Protein AF-A0A517LUS7-F1 (afdb_monomer)

Foldseek 3Di:
DADPQWDKDDQDCPPQWTKIKIAHPQGKIKIKIKGAQADCQVVVQVVVVVVVVVVAVDKDKDWDDDDPDDPQKTKMWIWGDDPNFIKIKIWMWGDQPSMIMIMITMDGPVVCVVCVVSVVVVVVVVVVVRD

Organism: NCBI:txid1930277

Structure (mmCIF, N/CA/C/O backbone):
data_AF-A0A517LUS7-F1
#
_entry.id   AF-A0A517LUS7-F1
#
loop_
_atom_site.group_PDB
_atom_site.id
_atom_site.type_symbol
_atom_site.label_atom_id
_atom_site.label_alt_id
_atom_site.label_comp_id
_atom_site.label_asym_id
_atom_site.label_entity_id
_atom_site.label_seq_id
_atom_site.pdbx_PDB_ins_code
_atom_site.Cartn_x
_atom_site.Cartn_y
_atom_site.Cartn_z
_atom_site.occupancy
_atom_site.B_iso_or_equiv
_atom_site.auth_seq_id
_atom_site.auth_comp_id
_atom_site.auth_asym_id
_atom_site.auth_atom_id
_atom_site.pdbx_PDB_model_num
ATOM 1 N N . MET A 1 1 ? -8.234 -11.925 -6.651 1.00 82.06 1 MET A N 1
ATOM 2 C CA . MET A 1 1 ? -7.624 -12.548 -7.841 1.00 82.06 1 MET A CA 1
ATOM 3 C C . MET A 1 1 ? -6.481 -11.659 -8.272 1.00 82.06 1 MET A C 1
ATOM 5 O O . MET A 1 1 ? -6.619 -10.450 -8.152 1.00 82.06 1 MET A O 1
ATOM 9 N N . TYR A 1 2 ? -5.384 -12.251 -8.725 1.00 91.25 2 TYR A N 1
ATOM 10 C CA . TYR A 1 2 ? -4.204 -11.569 -9.256 1.00 91.25 2 TYR A CA 1
ATOM 11 C C . TYR A 1 2 ? -3.803 -12.241 -10.583 1.00 91.25 2 TYR A C 1
ATOM 13 O O . TYR A 1 2 ? -4.316 -13.328 -10.862 1.00 91.25 2 TYR A O 1
ATOM 21 N N . PRO A 1 3 ? -2.966 -11.616 -11.431 1.00 93.06 3 PRO A N 1
ATOM 22 C CA . PRO A 1 3 ? -2.584 -12.207 -12.714 1.00 93.06 3 PRO A CA 1
ATOM 23 C C . PRO A 1 3 ? -1.818 -13.530 -12.559 1.00 93.06 3 PRO A C 1
ATOM 25 O O . PRO A 1 3 ? -0.953 -13.646 -11.699 1.00 93.06 3 PRO A O 1
ATOM 28 N N . ASP A 1 4 ? -2.080 -14.506 -13.434 1.00 90.69 4 ASP A N 1
ATOM 29 C CA . ASP A 1 4 ? -1.520 -15.869 -13.334 1.00 90.69 4 ASP A CA 1
ATOM 30 C C . ASP A 1 4 ? 0.015 -15.932 -13.375 1.00 90.69 4 ASP A C 1
ATOM 32 O O . ASP A 1 4 ? 0.618 -16.908 -12.935 1.00 90.69 4 ASP A O 1
ATOM 36 N N . ASN A 1 5 ? 0.659 -14.917 -13.953 1.00 92.06 5 ASN A N 1
ATOM 37 C CA . ASN A 1 5 ? 2.112 -14.827 -14.053 1.00 92.06 5 ASN A CA 1
ATOM 38 C C . ASN A 1 5 ? 2.762 -14.090 -12.871 1.00 92.06 5 ASN A C 1
ATOM 40 O O . ASN A 1 5 ? 3.959 -13.819 -12.945 1.00 92.06 5 ASN A O 1
ATOM 44 N N . TRP A 1 6 ? 1.993 -13.715 -11.845 1.00 95.38 6 TRP A N 1
ATOM 45 C CA . TRP A 1 6 ? 2.502 -13.092 -10.624 1.00 95.38 6 TRP A CA 1
ATOM 46 C C . TRP A 1 6 ? 2.706 -14.143 -9.532 1.00 95.38 6 TRP A C 1
ATOM 48 O O . TRP A 1 6 ? 1.997 -15.149 -9.469 1.00 95.38 6 TRP A 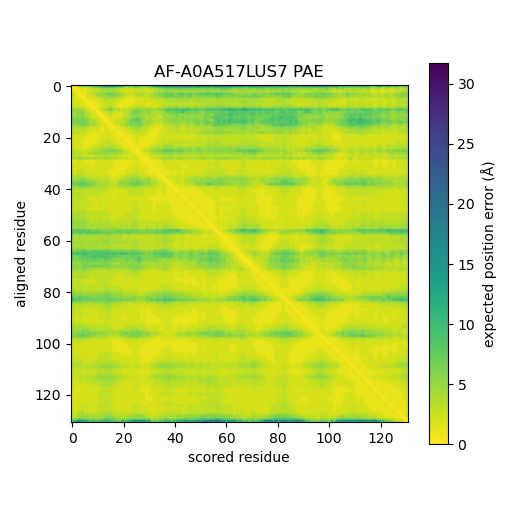O 1
ATOM 58 N N . GLU A 1 7 ? 3.682 -13.903 -8.665 1.00 96.62 7 GLU A N 1
ATOM 59 C CA . GLU A 1 7 ? 4.029 -14.794 -7.564 1.00 96.62 7 GLU A CA 1
ATOM 60 C C . GLU A 1 7 ? 3.377 -14.313 -6.266 1.00 96.62 7 GLU A C 1
ATOM 62 O O . GLU A 1 7 ? 3.460 -13.136 -5.927 1.00 96.62 7 GLU A O 1
ATOM 67 N N . LEU A 1 8 ? 2.714 -15.221 -5.545 1.00 95.88 8 LEU A N 1
ATOM 68 C CA . LEU A 1 8 ? 2.131 -14.960 -4.229 1.00 95.88 8 LEU A CA 1
ATOM 69 C C . LEU A 1 8 ? 3.060 -15.507 -3.144 1.00 95.88 8 LEU A C 1
ATOM 71 O O . LEU A 1 8 ? 3.301 -16.713 -3.081 1.00 95.88 8 LEU A O 1
ATOM 75 N N . THR A 1 9 ? 3.485 -14.632 -2.242 1.00 96.31 9 THR A N 1
ATOM 76 C CA . THR A 1 9 ? 4.263 -14.965 -1.048 1.00 96.31 9 THR A CA 1
ATOM 77 C C . THR A 1 9 ? 3.442 -14.681 0.207 1.00 96.31 9 THR A C 1
ATOM 79 O O . THR A 1 9 ? 2.784 -13.647 0.307 1.00 96.31 9 THR A O 1
ATOM 82 N N . GLY A 1 10 ? 3.480 -15.596 1.178 1.00 92.50 10 GLY A N 1
ATOM 83 C CA . GLY A 1 10 ? 2.854 -15.430 2.489 1.00 92.50 10 GLY A CA 1
ATOM 84 C C . GLY A 1 10 ? 2.112 -16.679 2.993 1.00 92.50 10 GLY A C 1
ATOM 85 O O . GLY A 1 10 ? 2.070 -17.696 2.293 1.00 92.50 10 GLY A O 1
ATOM 86 N N . PRO A 1 11 ? 1.523 -16.615 4.199 1.00 91.25 11 PRO A N 1
ATOM 87 C CA . PRO A 1 11 ? 1.527 -15.450 5.082 1.00 91.25 11 PRO A CA 1
ATOM 88 C C . PRO A 1 11 ? 2.926 -15.145 5.640 1.00 91.25 11 PRO A C 1
ATOM 90 O O . PRO A 1 11 ? 3.700 -16.057 5.935 1.00 91.25 11 PRO A O 1
ATOM 93 N N . VAL A 1 12 ? 3.250 -13.859 5.749 1.00 90.81 12 VAL A N 1
ATOM 94 C CA . VAL A 1 12 ? 4.423 -13.344 6.462 1.00 90.81 12 VAL A CA 1
ATOM 95 C C . VAL A 1 12 ? 3.919 -12.687 7.739 1.00 90.81 12 VAL A C 1
ATOM 97 O O . VAL A 1 12 ? 3.056 -11.819 7.669 1.00 90.81 12 VAL A O 1
ATOM 100 N N . ASP A 1 13 ? 4.440 -13.130 8.879 1.00 91.75 13 ASP A N 1
ATOM 101 C CA . ASP A 1 13 ? 4.174 -12.566 10.205 1.00 91.75 13 ASP A CA 1
ATOM 102 C C . ASP A 1 13 ? 5.394 -11.737 10.623 1.00 91.75 13 ASP A C 1
ATOM 104 O O . ASP A 1 13 ? 6.511 -12.265 10.700 1.00 91.75 13 ASP A O 1
ATOM 108 N N . ASP A 1 14 ? 5.192 -10.437 10.835 1.00 87.38 14 ASP A N 1
ATOM 109 C CA . ASP A 1 14 ? 6.231 -9.504 11.287 1.00 87.38 14 ASP A CA 1
ATOM 110 C C . ASP A 1 14 ? 6.169 -9.213 12.801 1.00 87.38 14 ASP A C 1
ATOM 112 O O . ASP A 1 14 ? 6.988 -8.455 13.325 1.00 87.38 14 ASP A O 1
ATOM 116 N N . GLY A 1 15 ? 5.244 -9.864 13.515 1.00 88.88 15 GLY A N 1
ATOM 117 C CA . GLY A 1 15 ? 4.967 -9.703 14.939 1.00 88.88 15 GLY A CA 1
ATOM 118 C C . GLY A 1 15 ? 3.805 -8.755 15.249 1.00 88.88 15 GLY A C 1
ATOM 119 O O . GLY A 1 15 ? 3.133 -8.955 16.263 1.00 88.88 15 GLY A O 1
ATOM 120 N N . ASP A 1 16 ? 3.542 -7.769 14.388 1.00 90.00 16 ASP A N 1
ATOM 121 C CA . ASP A 1 16 ? 2.459 -6.788 14.544 1.00 90.00 16 ASP A CA 1
ATOM 122 C C . ASP A 1 16 ? 1.324 -7.002 13.525 1.00 90.00 16 ASP A C 1
ATOM 124 O O . ASP A 1 16 ? 0.174 -6.614 13.769 1.00 90.00 16 ASP A O 1
ATOM 128 N N . SER A 1 17 ? 1.634 -7.626 12.389 1.00 94.81 17 SER A N 1
ATOM 129 C CA . SER A 1 17 ? 0.718 -7.918 11.297 1.00 94.81 17 SER A CA 1
ATOM 130 C C . SER A 1 17 ? 1.027 -9.251 10.615 1.00 94.81 17 SER A C 1
ATOM 132 O O . SER A 1 17 ? 2.151 -9.750 10.635 1.00 94.81 17 SER A O 1
ATOM 134 N N . GLU A 1 18 ? 0.001 -9.825 9.986 1.00 96.81 18 GLU A N 1
ATOM 135 C CA . GLU A 1 18 ? 0.142 -10.971 9.088 1.00 96.81 18 GLU A CA 1
ATOM 136 C C . GLU A 1 18 ? -0.328 -10.565 7.691 1.00 96.81 18 GLU A C 1
ATOM 138 O O . GLU A 1 18 ? -1.420 -10.004 7.537 1.00 96.81 18 GLU A O 1
ATOM 143 N N . GLY A 1 19 ? 0.465 -10.854 6.661 1.00 96.06 19 GLY A N 1
ATOM 144 C CA . GLY A 1 19 ? 0.138 -10.406 5.315 1.00 96.06 19 GLY A CA 1
ATOM 145 C C . GLY A 1 19 ? 0.636 -11.276 4.179 1.00 96.06 19 GLY A C 1
ATOM 146 O O . GLY A 1 19 ? 1.408 -12.219 4.344 1.00 96.06 19 GLY A O 1
ATOM 147 N N . TYR A 1 20 ? 0.154 -10.930 2.991 1.00 96.75 20 TYR A N 1
ATOM 148 C CA . TYR A 1 20 ? 0.521 -11.553 1.729 1.00 96.75 20 TYR A CA 1
ATOM 149 C C . TYR A 1 20 ? 1.068 -10.496 0.779 1.00 96.75 20 TYR A C 1
ATOM 151 O O . TYR A 1 20 ? 0.590 -9.361 0.757 1.00 96.75 20 TYR A O 1
ATOM 159 N N . VAL A 1 21 ? 2.025 -10.897 -0.050 1.00 96.88 21 VAL A N 1
ATOM 160 C CA . VAL A 1 21 ? 2.598 -10.072 -1.112 1.00 96.88 21 VAL A CA 1
ATOM 161 C C . VAL A 1 21 ? 2.393 -10.782 -2.441 1.00 96.88 21 VAL A C 1
ATOM 163 O O . VAL A 1 21 ? 2.630 -11.983 -2.550 1.00 96.88 21 VAL A O 1
ATOM 166 N N . VAL A 1 22 ? 1.941 -10.046 -3.448 1.00 96.62 22 VAL A N 1
ATOM 167 C CA . VAL A 1 22 ? 1.844 -10.502 -4.831 1.00 96.62 22 VAL A CA 1
ATOM 168 C C . VAL A 1 22 ? 2.795 -9.671 -5.680 1.00 96.62 22 VAL A C 1
ATOM 170 O O . VAL A 1 22 ? 2.676 -8.447 -5.699 1.00 96.62 22 VAL A O 1
ATOM 173 N N . GLU A 1 23 ? 3.702 -10.318 -6.403 1.00 97.12 23 GLU A N 1
ATOM 174 C CA . GLU A 1 23 ? 4.748 -9.650 -7.182 1.00 97.12 23 GLU A CA 1
ATOM 175 C C . GLU A 1 23 ? 4.680 -10.010 -8.666 1.00 97.12 23 GLU A C 1
ATOM 177 O O . GLU A 1 23 ? 4.508 -11.170 -9.047 1.00 97.12 23 GLU A O 1
ATOM 182 N N . SER A 1 24 ? 4.836 -9.005 -9.525 1.00 95.81 24 SER A N 1
ATOM 183 C CA . SER A 1 24 ? 4.948 -9.196 -10.965 1.00 95.81 24 SER A CA 1
ATOM 184 C C . SER A 1 24 ? 6.380 -9.586 -11.362 1.00 95.81 24 SER A C 1
ATOM 186 O O . SER A 1 24 ? 7.345 -9.187 -10.706 1.00 95.81 24 SER A O 1
ATOM 188 N N . PRO A 1 25 ? 6.572 -10.232 -12.527 1.00 92.25 25 PRO A N 1
ATOM 189 C CA . PRO A 1 25 ? 7.908 -10.477 -13.080 1.00 92.25 25 PRO A CA 1
ATOM 190 C C . PRO A 1 25 ? 8.717 -9.204 -13.386 1.00 92.25 25 PRO A C 1
ATOM 192 O O . PRO A 1 25 ? 9.917 -9.286 -13.637 1.00 92.25 25 PRO A O 1
ATOM 195 N N . THR A 1 26 ? 8.060 -8.041 -13.431 1.00 88.00 26 THR A N 1
ATOM 196 C CA . THR A 1 26 ? 8.683 -6.735 -13.693 1.00 88.00 26 THR A CA 1
ATOM 197 C C . THR A 1 26 ? 8.988 -5.955 -12.413 1.00 88.00 26 THR A C 1
ATOM 199 O O . THR A 1 26 ? 9.545 -4.867 -12.497 1.00 88.00 26 THR A O 1
ATOM 202 N N . GLY A 1 27 ? 8.676 -6.508 -11.233 1.00 87.75 27 GLY A N 1
ATOM 203 C CA . GLY A 1 27 ? 8.961 -5.884 -9.939 1.00 87.75 27 GLY A CA 1
ATOM 204 C C . GLY A 1 27 ? 7.873 -4.936 -9.427 1.00 87.75 27 GLY A C 1
ATOM 205 O O . GLY A 1 27 ? 8.130 -4.171 -8.501 1.00 87.75 27 GLY A O 1
ATOM 206 N N . MET A 1 28 ? 6.668 -4.975 -10.005 1.00 94.94 28 MET A N 1
ATOM 207 C CA . MET A 1 28 ? 5.490 -4.368 -9.377 1.00 94.94 28 MET A CA 1
ATOM 208 C C . MET A 1 28 ? 5.048 -5.250 -8.216 1.00 94.94 28 MET A C 1
ATOM 210 O O . MET A 1 28 ? 5.082 -6.473 -8.350 1.00 94.94 28 MET A O 1
ATOM 214 N N . PHE A 1 29 ? 4.564 -4.667 -7.125 1.00 94.94 29 PHE A N 1
ATOM 215 C CA . PHE A 1 29 ? 4.002 -5.462 -6.039 1.00 94.94 29 PHE A CA 1
ATOM 216 C C . PHE A 1 29 ? 2.696 -4.899 -5.486 1.00 94.94 29 PHE A C 1
ATOM 218 O O . PHE A 1 29 ? 2.428 -3.697 -5.531 1.00 94.94 29 PHE A O 1
ATOM 225 N N . PHE A 1 30 ? 1.887 -5.813 -4.957 1.00 97.75 30 PHE A N 1
ATOM 226 C CA . PHE A 1 30 ? 0.675 -5.566 -4.189 1.00 97.75 30 PHE A CA 1
ATOM 227 C C . PHE A 1 30 ? 0.801 -6.314 -2.862 1.00 97.75 30 PHE A C 1
ATOM 229 O O . PHE A 1 30 ? 0.930 -7.536 -2.875 1.00 97.75 30 PHE A O 1
ATOM 236 N N . SER A 1 31 ? 0.741 -5.630 -1.726 1.00 97.38 31 SER A N 1
ATOM 237 C CA . SER A 1 31 ? 0.692 -6.280 -0.414 1.00 97.38 31 SER A CA 1
ATOM 238 C C . SER A 1 31 ? -0.640 -6.027 0.282 1.00 97.38 31 SER A C 1
ATOM 240 O O . SER A 1 31 ? -1.279 -4.992 0.087 1.00 97.38 31 SER A O 1
ATOM 242 N N . LEU A 1 32 ? -1.066 -7.003 1.080 1.00 97.31 32 LEU A N 1
ATOM 243 C CA . LEU A 1 32 ? -2.215 -6.917 1.971 1.00 97.31 32 LEU A CA 1
ATOM 244 C C . LEU A 1 32 ? -1.786 -7.432 3.340 1.00 97.31 32 LEU A C 1
ATOM 246 O O . LEU A 1 32 ? -1.558 -8.631 3.496 1.00 97.31 32 LEU A O 1
ATOM 250 N N . ASN A 1 33 ? -1.714 -6.533 4.315 1.00 97.44 33 ASN A N 1
ATOM 251 C CA . ASN A 1 33 ? -1.374 -6.844 5.700 1.00 97.44 33 ASN A CA 1
ATOM 252 C C . ASN A 1 33 ? -2.592 -6.643 6.599 1.00 97.44 33 ASN A C 1
ATOM 254 O O . ASN A 1 33 ? -3.350 -5.687 6.425 1.00 97.44 33 ASN A O 1
ATOM 258 N N . ARG A 1 34 ? -2.773 -7.538 7.569 1.00 96.94 34 ARG A N 1
ATOM 259 C CA . ARG A 1 34 ? -3.833 -7.483 8.574 1.00 96.94 34 ARG A CA 1
ATOM 260 C C . ARG A 1 34 ? -3.225 -7.257 9.949 1.00 96.94 34 ARG A C 1
ATOM 262 O O . ARG A 1 34 ? -2.450 -8.076 10.432 1.00 96.94 34 ARG A O 1
ATOM 269 N N . PHE A 1 35 ? -3.649 -6.181 10.596 1.00 97.25 35 PHE A N 1
ATOM 270 C CA . PHE A 1 35 ? -3.300 -5.846 11.970 1.00 97.25 35 PHE A CA 1
ATOM 271 C C . PHE A 1 35 ? -4.445 -6.275 12.885 1.00 97.25 35 PHE A C 1
ATOM 273 O O . PHE A 1 35 ? -5.496 -5.630 12.923 1.00 97.25 35 PHE A O 1
ATOM 280 N N . GLY A 1 36 ? -4.245 -7.393 13.584 1.00 95.44 36 GLY A N 1
ATOM 281 C CA . GLY A 1 36 ? -5.270 -8.015 14.418 1.00 95.44 36 GLY A CA 1
ATOM 282 C C . GLY A 1 36 ? -5.598 -7.211 15.680 1.00 95.44 36 GLY A C 1
ATOM 283 O O . GLY A 1 36 ? -4.690 -6.779 16.389 1.00 95.44 36 GLY A O 1
ATOM 284 N N . GLY A 1 37 ? -6.882 -7.050 16.008 1.00 94.56 37 GLY A N 1
ATOM 285 C CA . GLY A 1 37 ? -7.325 -6.390 17.244 1.00 94.56 37 GLY A CA 1
ATOM 286 C C . GLY A 1 37 ? -7.046 -4.883 17.280 1.00 94.56 37 GLY A C 1
ATOM 287 O O . GLY A 1 37 ? -6.847 -4.310 18.356 1.00 94.56 37 GLY A O 1
ATOM 288 N N . ARG A 1 38 ? -6.979 -4.249 16.108 1.00 93.19 38 ARG A N 1
ATOM 289 C CA . ARG A 1 38 ? -6.689 -2.826 15.919 1.00 93.19 38 ARG A CA 1
ATOM 290 C C . ARG A 1 38 ? -7.882 -2.124 15.282 1.00 93.19 38 ARG A C 1
ATOM 292 O O . ARG A 1 38 ? -8.540 -2.656 14.395 1.00 93.19 38 ARG A O 1
ATOM 299 N N . ASN A 1 39 ? -8.134 -0.894 15.720 1.00 93.19 39 ASN A N 1
ATOM 300 C CA . ASN A 1 39 ? -9.222 -0.053 15.214 1.00 93.19 39 ASN A CA 1
ATOM 301 C C . ASN A 1 39 ? -8.774 1.375 14.861 1.00 93.19 39 ASN A C 1
ATOM 303 O O . ASN A 1 39 ? -9.583 2.295 14.771 1.00 93.19 39 ASN A O 1
ATOM 307 N N . ASP A 1 40 ? -7.466 1.570 14.700 1.00 94.94 40 ASP A N 1
ATOM 308 C CA . ASP A 1 40 ? -6.814 2.854 14.471 1.00 94.94 40 ASP A CA 1
ATOM 309 C C . ASP A 1 40 ? -6.205 2.926 13.062 1.00 94.94 40 ASP A C 1
ATOM 311 O O . ASP A 1 40 ? -5.021 3.215 12.897 1.00 94.94 40 ASP A O 1
ATOM 315 N N . TYR A 1 41 ? -7.018 2.657 12.033 1.00 96.19 41 TYR A N 1
ATOM 316 C CA . TYR A 1 41 ? -6.578 2.568 10.633 1.00 96.19 41 TYR A CA 1
ATOM 317 C C . TYR A 1 41 ? -5.836 3.821 10.131 1.00 96.19 41 TYR A C 1
ATOM 319 O O . TYR A 1 41 ? -4.823 3.697 9.445 1.00 96.19 41 TYR A O 1
ATOM 327 N N . GLU A 1 42 ? -6.245 5.024 10.547 1.00 96.88 42 GLU A N 1
ATOM 328 C CA . GLU A 1 42 ? -5.515 6.267 10.247 1.00 96.88 42 GLU A CA 1
ATOM 329 C C . GLU A 1 42 ? -4.106 6.284 10.861 1.00 96.88 42 GLU A C 1
ATOM 331 O O . GLU A 1 42 ? -3.152 6.762 10.245 1.00 96.88 42 GLU A O 1
ATOM 336 N N . ASN A 1 43 ? -3.953 5.754 12.078 1.00 96.81 43 ASN A N 1
ATOM 337 C CA . ASN A 1 43 ? -2.654 5.672 12.735 1.00 96.81 43 ASN A CA 1
ATOM 338 C C . ASN A 1 43 ? -1.777 4.594 12.089 1.00 96.81 43 ASN A C 1
ATOM 340 O O . ASN A 1 43 ? -0.591 4.843 11.902 1.00 96.81 43 ASN A O 1
ATOM 344 N N . ILE A 1 44 ? -2.343 3.450 11.689 1.00 97.31 44 ILE A N 1
ATOM 345 C CA . ILE A 1 44 ? -1.622 2.430 10.910 1.00 97.31 44 ILE A CA 1
ATOM 346 C C . ILE A 1 44 ? -1.098 3.023 9.598 1.00 97.31 44 ILE A C 1
ATOM 348 O O . ILE A 1 44 ? 0.094 2.902 9.319 1.00 97.31 44 ILE A O 1
ATOM 352 N N . LEU A 1 45 ? -1.942 3.738 8.841 1.00 97.94 45 LEU A N 1
ATOM 353 C CA . LEU A 1 45 ? -1.507 4.427 7.622 1.00 97.94 45 LEU A CA 1
ATOM 354 C C . LEU A 1 45 ? -0.381 5.420 7.918 1.00 97.94 45 LEU A C 1
ATOM 356 O O . LEU A 1 45 ? 0.641 5.428 7.239 1.00 97.94 45 LEU A O 1
ATOM 360 N N . LYS A 1 46 ? -0.538 6.227 8.972 1.00 97.56 46 LYS A N 1
ATOM 361 C CA . LYS A 1 46 ? 0.476 7.198 9.383 1.00 97.56 46 LYS A CA 1
ATOM 362 C C . LYS A 1 46 ? 1.809 6.536 9.735 1.00 97.56 46 LYS A C 1
ATOM 364 O O . LYS A 1 46 ? 2.845 7.070 9.354 1.00 97.56 46 LYS A O 1
ATOM 369 N N . GLN A 1 47 ? 1.809 5.414 10.457 1.00 96.94 47 GLN A N 1
ATOM 370 C CA . GLN A 1 47 ? 3.046 4.690 10.768 1.00 96.94 47 GLN A CA 1
ATOM 371 C C . GLN A 1 47 ? 3.709 4.145 9.500 1.00 96.94 47 GLN A C 1
ATOM 373 O O . GLN A 1 47 ? 4.926 4.245 9.377 1.00 96.94 47 GLN A O 1
ATOM 378 N N . ALA A 1 48 ? 2.926 3.640 8.542 1.00 96.75 48 ALA A N 1
ATOM 379 C CA . ALA A 1 48 ? 3.455 3.191 7.257 1.00 96.75 48 ALA A CA 1
ATOM 380 C C . ALA A 1 48 ? 4.102 4.346 6.469 1.00 96.75 48 ALA A C 1
ATOM 382 O O . ALA A 1 48 ? 5.220 4.194 5.985 1.00 96.75 48 ALA A O 1
ATOM 383 N N . CYS A 1 49 ? 3.473 5.526 6.417 1.00 97.38 49 CYS A N 1
ATOM 384 C CA . CYS A 1 49 ? 4.088 6.708 5.801 1.00 97.38 49 CYS A CA 1
ATOM 385 C C . CYS A 1 49 ? 5.379 7.131 6.524 1.00 97.38 49 CYS A C 1
ATOM 387 O O . CYS A 1 49 ? 6.388 7.382 5.877 1.00 97.38 49 CYS A O 1
ATOM 389 N N . LEU A 1 50 ? 5.382 7.142 7.863 1.00 96.62 50 LEU A N 1
ATOM 390 C CA . LEU A 1 50 ? 6.577 7.477 8.647 1.00 96.62 50 LEU A CA 1
ATOM 39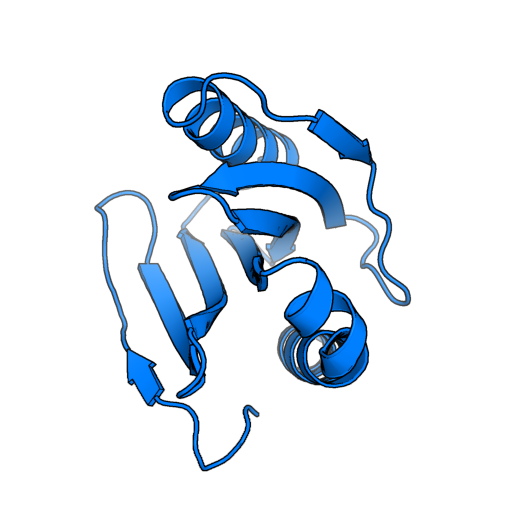1 C C . LEU A 1 50 ? 7.724 6.481 8.433 1.00 96.62 50 LEU A C 1
ATOM 393 O O . LEU A 1 50 ? 8.886 6.875 8.487 1.00 96.62 50 LEU A O 1
ATOM 397 N N . ALA A 1 51 ? 7.416 5.202 8.207 1.00 95.69 51 ALA A N 1
ATOM 398 C CA . ALA A 1 51 ? 8.421 4.203 7.863 1.00 95.69 51 ALA A CA 1
ATOM 399 C C . ALA A 1 51 ? 9.063 4.510 6.500 1.00 95.69 51 ALA A C 1
ATOM 401 O O . ALA A 1 51 ? 10.284 4.447 6.382 1.00 95.69 51 ALA A O 1
ATOM 402 N N . MET A 1 52 ? 8.263 4.926 5.513 1.00 96.00 52 MET A N 1
ATOM 403 C CA . MET A 1 52 ? 8.760 5.347 4.199 1.00 96.00 52 MET A CA 1
ATOM 404 C C . MET A 1 52 ? 9.621 6.612 4.291 1.00 96.00 52 MET A C 1
ATOM 406 O O . MET A 1 52 ? 10.715 6.634 3.735 1.00 96.00 52 MET A O 1
ATOM 410 N N . ASP A 1 53 ? 9.186 7.622 5.052 1.00 95.50 53 ASP A N 1
ATOM 411 C CA . ASP A 1 53 ? 9.960 8.851 5.301 1.00 95.50 53 ASP A CA 1
ATOM 412 C C . ASP A 1 53 ? 11.289 8.582 6.031 1.00 95.50 53 ASP A C 1
ATOM 414 O O . ASP A 1 53 ? 12.248 9.341 5.904 1.00 95.50 53 ASP A O 1
ATOM 418 N N . ALA A 1 54 ? 11.357 7.524 6.844 1.00 96.31 54 ALA A N 1
ATOM 419 C CA . ALA A 1 54 ? 12.582 7.132 7.536 1.00 96.31 54 ALA A CA 1
ATOM 420 C C . ALA A 1 54 ? 13.549 6.344 6.637 1.00 96.31 54 ALA A C 1
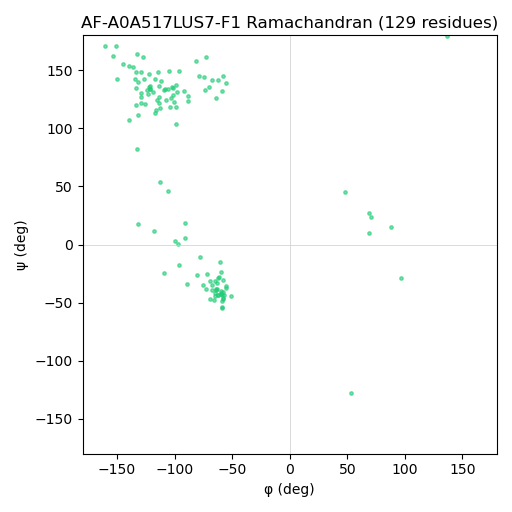ATOM 422 O O . ALA A 1 54 ? 14.753 6.328 6.903 1.00 96.31 54 ALA A O 1
ATOM 423 N N . GLU A 1 55 ? 13.029 5.664 5.613 1.00 95.44 55 GLU A N 1
ATOM 424 C CA . GLU A 1 55 ? 13.810 4.841 4.687 1.00 95.44 55 GLU A CA 1
ATOM 425 C C . GLU A 1 55 ? 14.334 5.642 3.485 1.00 95.44 55 GLU A C 1
ATOM 427 O O . GLU A 1 55 ? 15.440 5.372 3.008 1.00 95.44 55 GLU A O 1
ATOM 432 N N . TYR A 1 56 ? 13.577 6.636 3.014 1.00 95.12 56 TYR A N 1
ATOM 433 C CA . TYR A 1 56 ? 13.879 7.412 1.811 1.00 95.12 56 TYR A CA 1
ATOM 434 C C . TYR A 1 56 ? 13.997 8.912 2.123 1.00 95.12 56 TYR A C 1
ATOM 436 O O . TYR A 1 56 ? 13.141 9.486 2.783 1.00 95.12 56 TYR A O 1
ATOM 444 N N . ASP A 1 57 ? 15.045 9.563 1.603 1.00 87.25 57 ASP A N 1
ATOM 445 C CA . ASP A 1 57 ? 15.369 10.964 1.936 1.00 87.25 57 ASP A CA 1
ATOM 446 C C . ASP A 1 57 ? 14.361 11.998 1.385 1.00 87.25 57 ASP A C 1
ATOM 448 O O . ASP A 1 57 ? 14.166 13.057 1.982 1.00 87.25 57 ASP A O 1
ATOM 452 N N . GLU A 1 58 ? 13.742 11.725 0.232 1.00 92.12 58 GLU A N 1
ATOM 453 C CA . GLU A 1 58 ? 12.845 12.649 -0.479 1.00 92.12 58 GLU A CA 1
ATOM 454 C C . GLU A 1 58 ? 11.560 11.917 -0.893 1.00 92.12 58 GLU A C 1
ATOM 456 O O . GLU A 1 58 ? 11.440 11.435 -2.023 1.00 92.12 58 GLU A O 1
ATOM 461 N N . VAL A 1 59 ? 10.615 11.803 0.045 1.00 97.12 59 VAL A N 1
ATOM 462 C CA . VAL A 1 59 ? 9.263 11.280 -0.201 1.00 97.12 59 VAL A CA 1
ATOM 463 C C . VAL A 1 59 ? 8.296 12.450 -0.381 1.00 97.12 59 VAL A C 1
ATOM 465 O O . VAL A 1 59 ? 8.085 13.256 0.525 1.00 97.12 59 VAL A O 1
ATOM 468 N N . GLU A 1 60 ? 7.680 12.539 -1.554 1.00 97.06 60 GLU A N 1
ATOM 469 C CA . GLU A 1 60 ? 6.536 13.417 -1.796 1.00 97.06 60 GLU A CA 1
ATOM 470 C C . GLU A 1 60 ? 5.256 12.628 -1.531 1.00 97.06 60 GLU A C 1
ATOM 472 O O . GLU A 1 60 ? 5.138 11.496 -1.994 1.00 97.06 60 GLU A O 1
ATOM 477 N N . SER A 1 61 ? 4.309 13.188 -0.774 1.00 96.88 61 SER A N 1
ATOM 478 C CA . SER A 1 61 ? 3.061 12.503 -0.428 1.00 96.88 61 SER A CA 1
ATOM 479 C C . SER A 1 61 ? 1.830 13.370 -0.666 1.00 96.88 61 SER A C 1
ATOM 481 O O . SER A 1 61 ? 1.811 14.564 -0.360 1.00 96.88 61 SER A O 1
ATOM 483 N N . GLU A 1 62 ? 0.776 12.743 -1.180 1.00 97.44 62 GLU A N 1
ATOM 484 C CA . GLU A 1 62 ? -0.517 13.369 -1.434 1.00 97.44 62 GLU A CA 1
ATOM 485 C C . GLU A 1 62 ? -1.660 12.490 -0.918 1.00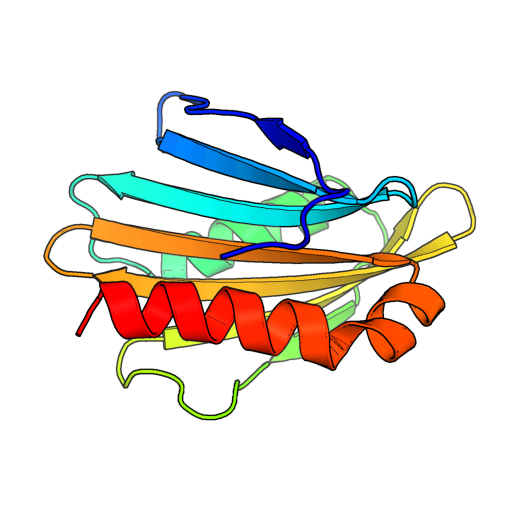 97.44 62 GLU A C 1
ATOM 487 O O . GLU A 1 62 ? -1.581 11.259 -0.898 1.00 97.44 62 GLU A O 1
ATOM 492 N N . VAL A 1 63 ? -2.752 13.128 -0.485 1.00 96.56 63 VAL A N 1
ATOM 493 C CA . VAL A 1 63 ? -3.964 12.401 -0.089 1.00 96.56 63 VAL A CA 1
ATOM 494 C C . VAL A 1 63 ? -4.526 11.691 -1.312 1.00 96.56 63 VAL A C 1
ATOM 496 O O . VAL A 1 63 ? -4.822 12.326 -2.322 1.00 96.56 63 VAL A O 1
ATOM 499 N N . TYR A 1 64 ? -4.741 10.387 -1.182 1.00 95.31 64 TYR A N 1
ATOM 500 C CA . TYR A 1 64 ? -5.308 9.564 -2.235 1.00 95.31 64 TYR A CA 1
ATOM 501 C C . TYR A 1 64 ? -6.684 9.039 -1.823 1.00 95.31 64 TYR A C 1
ATOM 503 O O . TYR A 1 64 ? -6.851 8.416 -0.774 1.00 95.31 64 TYR A O 1
ATOM 511 N N . ALA A 1 65 ? -7.673 9.271 -2.682 1.00 89.12 65 ALA A N 1
ATOM 512 C CA . ALA A 1 65 ? -9.023 8.752 -2.528 1.00 89.12 65 ALA A CA 1
ATOM 513 C C . ALA A 1 65 ? -9.329 7.811 -3.694 1.00 89.12 65 ALA A C 1
ATOM 515 O O . ALA A 1 65 ? -9.412 8.240 -4.843 1.00 89.12 65 ALA A O 1
ATOM 516 N N . ALA A 1 66 ? -9.492 6.524 -3.398 1.00 84.31 66 ALA A N 1
ATOM 517 C CA . ALA A 1 66 ? -9.849 5.539 -4.406 1.00 84.31 66 ALA A CA 1
ATOM 518 C C . ALA A 1 66 ? -11.345 5.573 -4.736 1.00 84.31 66 ALA A C 1
ATOM 520 O O . ALA A 1 66 ? -12.198 5.680 -3.851 1.00 84.31 66 ALA A O 1
ATOM 521 N N . ASP A 1 67 ? -11.669 5.327 -6.003 1.00 85.56 67 ASP A N 1
ATOM 522 C CA . ASP A 1 67 ? -13.041 5.041 -6.404 1.00 85.56 67 ASP A CA 1
ATOM 523 C C . ASP A 1 67 ? -13.572 3.807 -5.661 1.00 85.56 67 ASP A C 1
ATOM 525 O O . ASP A 1 67 ? -12.916 2.762 -5.587 1.00 85.56 67 ASP A O 1
ATOM 529 N N . GLY A 1 68 ? -14.775 3.929 -5.095 1.00 85.38 68 GLY A N 1
ATOM 530 C CA . GLY A 1 68 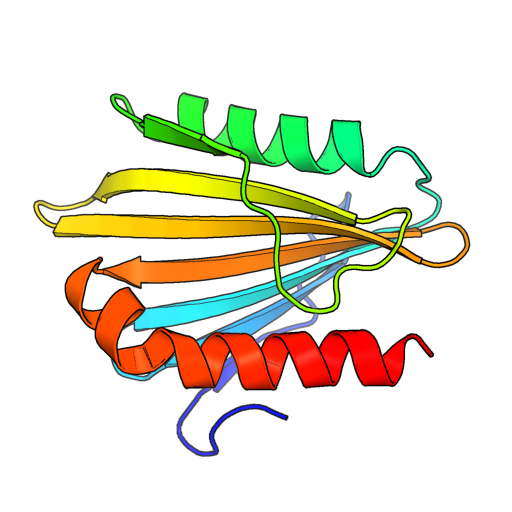? -15.411 2.861 -4.321 1.00 85.38 68 GLY A CA 1
ATOM 531 C C . GLY A 1 68 ? -14.767 2.587 -2.958 1.00 85.38 68 GLY A C 1
ATOM 532 O O . GLY A 1 68 ? -14.896 1.467 -2.466 1.00 85.38 68 GLY A O 1
ATOM 533 N N . ALA A 1 69 ? -14.058 3.562 -2.380 1.00 88.50 69 ALA A N 1
ATOM 534 C CA . ALA A 1 69 ? -13.566 3.496 -1.006 1.00 88.50 69 ALA A CA 1
ATOM 535 C C . ALA A 1 69 ? -14.708 3.305 0.009 1.00 88.50 69 ALA A C 1
ATOM 537 O O . ALA A 1 69 ? -15.812 3.839 -0.161 1.00 88.50 69 ALA A O 1
ATOM 538 N N . PHE A 1 70 ? -14.436 2.552 1.076 1.00 89.69 70 PHE A N 1
ATOM 539 C CA . PHE A 1 70 ? -15.351 2.459 2.214 1.00 89.69 70 PHE A CA 1
ATOM 540 C C . PHE A 1 70 ? -15.356 3.756 3.047 1.00 89.69 70 PHE A C 1
ATOM 542 O O . PHE A 1 70 ? -14.415 4.541 2.964 1.00 89.69 70 PHE A O 1
ATOM 549 N N . PRO A 1 71 ? -16.390 4.001 3.880 1.00 89.56 71 PRO A N 1
ATOM 550 C CA . PRO A 1 71 ? -16.406 5.163 4.773 1.00 89.56 71 PRO A CA 1
ATOM 551 C C . PRO A 1 71 ? -15.218 5.225 5.745 1.00 89.56 71 PRO A C 1
ATOM 553 O O . PRO A 1 71 ? -14.796 6.315 6.113 1.00 89.56 71 PRO A O 1
ATOM 556 N N . GLU A 1 72 ? -14.695 4.067 6.153 1.00 92.56 72 GLU A N 1
ATOM 557 C CA . GLU A 1 72 ? -13.559 3.920 7.073 1.00 92.56 72 GLU A CA 1
ATOM 558 C C . GLU A 1 72 ? -12.300 3.486 6.312 1.00 92.56 72 GLU A C 1
ATOM 560 O O . GLU A 1 72 ? -11.617 2.538 6.692 1.00 92.56 72 GLU A O 1
ATOM 565 N N . GLU A 1 73 ? -12.036 4.146 5.185 1.00 94.94 73 GLU A N 1
ATOM 566 C CA . GLU A 1 73 ? -10.865 3.924 4.343 1.00 94.94 73 GLU A CA 1
ATOM 567 C C . GLU A 1 73 ? -10.170 5.259 4.054 1.00 94.94 73 GLU A C 1
ATOM 569 O O . GLU A 1 73 ? -10.801 6.230 3.634 1.00 94.94 73 GLU A O 1
ATOM 574 N N . VAL A 1 74 ? -8.854 5.298 4.258 1.00 97.00 74 VAL A N 1
ATOM 575 C CA . VAL A 1 74 ? -7.994 6.443 3.929 1.00 97.00 74 VAL A CA 1
ATOM 576 C C . VAL A 1 74 ? -6.800 5.982 3.110 1.00 97.00 74 VAL A C 1
ATOM 578 O O . VAL A 1 74 ? -6.318 4.861 3.279 1.00 97.00 74 VAL A O 1
ATOM 581 N N . GLY A 1 75 ? -6.309 6.851 2.228 1.00 97.81 75 GLY A N 1
ATOM 582 C CA . GLY A 1 75 ? -5.176 6.541 1.373 1.00 97.81 75 GLY A CA 1
ATOM 583 C C . GLY A 1 75 ? -4.203 7.698 1.209 1.00 97.81 75 GLY A C 1
ATOM 584 O O . GLY A 1 75 ? -4.560 8.874 1.322 1.00 97.81 75 GLY A O 1
ATOM 585 N N . VAL A 1 76 ? -2.956 7.337 0.929 1.00 98.38 76 VAL A N 1
ATOM 586 C CA . VAL A 1 76 ? -1.875 8.254 0.568 1.00 98.38 76 VAL A CA 1
ATOM 587 C C . VAL A 1 76 ? -1.154 7.677 -0.641 1.00 98.38 76 VAL A C 1
ATOM 589 O O . VAL A 1 76 ? -0.849 6.484 -0.685 1.00 98.38 76 VAL A O 1
ATOM 592 N N . GLU A 1 77 ? -0.887 8.525 -1.623 1.00 98.12 77 GLU A N 1
ATOM 593 C CA . GLU A 1 77 ? 0.063 8.234 -2.688 1.00 98.12 77 GLU A CA 1
ATOM 594 C C . GLU A 1 77 ? 1.391 8.904 -2.360 1.00 98.12 77 GLU A C 1
ATOM 596 O O . GLU A 1 77 ? 1.423 10.038 -1.888 1.00 98.12 77 GLU A O 1
ATOM 601 N N . MET A 1 78 ? 2.479 8.176 -2.576 1.00 98.00 78 MET A N 1
ATOM 602 C CA . MET A 1 78 ? 3.838 8.623 -2.332 1.00 98.00 78 MET A CA 1
ATOM 603 C C . MET A 1 78 ? 4.681 8.435 -3.584 1.00 98.00 78 MET A C 1
ATOM 605 O O . MET A 1 78 ? 4.569 7.414 -4.270 1.00 98.00 78 MET A O 1
ATOM 609 N N . GLN A 1 79 ? 5.575 9.383 -3.832 1.00 97.62 79 GLN A N 1
ATOM 610 C CA . GLN A 1 79 ? 6.601 9.301 -4.860 1.00 97.62 79 GLN A CA 1
ATOM 611 C C . GLN A 1 79 ? 7.978 9.508 -4.237 1.00 97.62 79 GLN A C 1
ATOM 613 O O . GLN A 1 79 ? 8.174 10.419 -3.438 1.00 97.62 79 GLN A O 1
ATOM 618 N N . PHE A 1 80 ? 8.935 8.649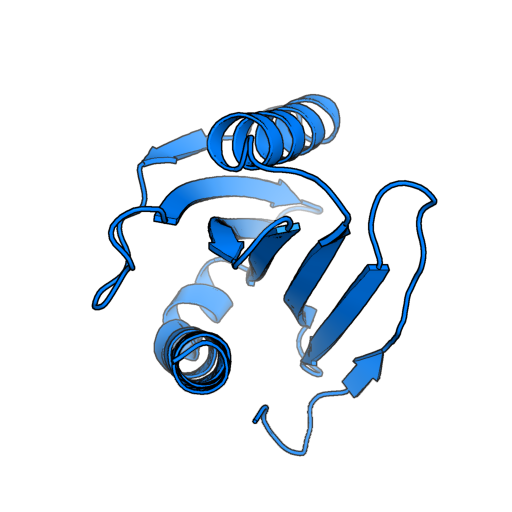 -4.586 1.00 96.69 80 PHE A N 1
ATOM 619 C CA . PHE A 1 80 ? 10.299 8.723 -4.057 1.00 96.69 80 PHE A CA 1
ATOM 620 C C . PHE A 1 80 ? 11.316 8.106 -5.018 1.00 96.69 80 PHE A C 1
ATOM 622 O O . PHE A 1 80 ? 10.977 7.325 -5.913 1.00 96.69 80 PHE A O 1
ATOM 629 N N . TYR A 1 81 ? 12.593 8.436 -4.825 1.00 95.31 81 TYR A N 1
ATOM 630 C CA . TYR A 1 81 ? 13.685 7.871 -5.614 1.00 95.31 81 TYR A CA 1
ATOM 631 C C . TYR A 1 81 ? 14.220 6.570 -5.008 1.00 95.31 81 TYR A C 1
ATOM 633 O O . TYR A 1 81 ? 14.665 6.534 -3.864 1.00 95.31 81 TYR A O 1
ATOM 641 N N . CYS A 1 82 ? 14.291 5.511 -5.817 1.00 92.56 82 CYS A N 1
ATOM 642 C CA . CYS A 1 82 ? 14.951 4.256 -5.461 1.00 92.56 82 CYS A CA 1
ATOM 643 C C . CYS A 1 82 ? 15.841 3.778 -6.612 1.00 92.56 82 CYS A C 1
ATOM 645 O O . CYS A 1 82 ? 15.371 3.549 -7.723 1.00 92.56 82 CYS A O 1
ATOM 647 N N . LYS A 1 83 ? 17.152 3.628 -6.365 1.00 89.06 83 LYS A N 1
ATOM 648 C CA . LYS A 1 83 ? 18.138 3.128 -7.353 1.00 89.06 83 LYS A CA 1
ATOM 649 C C . LYS A 1 83 ? 18.042 3.814 -8.733 1.00 89.06 83 LYS A C 1
ATOM 651 O O . LYS A 1 83 ? 18.087 3.149 -9.763 1.00 89.06 83 LYS A O 1
ATOM 656 N N . SER A 1 84 ? 17.927 5.145 -8.740 1.00 92.00 84 SER A N 1
ATOM 657 C CA . SER A 1 84 ? 17.764 5.984 -9.947 1.00 92.00 84 SER A CA 1
ATOM 658 C C . SER A 1 84 ? 16.421 5.855 -10.680 1.00 92.00 84 SER A C 1
ATOM 660 O O . SER A 1 84 ? 16.276 6.412 -11.767 1.00 92.00 84 SER A O 1
ATOM 662 N N . LEU A 1 85 ? 15.443 5.169 -10.094 1.00 93.25 85 LEU A N 1
ATOM 663 C CA . LEU A 1 85 ? 14.063 5.113 -10.566 1.00 93.25 85 LEU A CA 1
ATOM 664 C C . LEU A 1 85 ? 13.178 5.986 -9.677 1.00 93.25 85 LEU A C 1
ATOM 666 O O . LEU A 1 85 ? 13.443 6.118 -8.482 1.00 93.25 85 LEU A O 1
ATOM 670 N N . VAL A 1 86 ? 12.127 6.557 -10.262 1.00 95.56 86 VAL A N 1
ATOM 671 C CA . VAL A 1 86 ? 11.027 7.161 -9.502 1.00 95.56 86 VAL A CA 1
ATOM 672 C C . VAL A 1 86 ? 10.015 6.060 -9.238 1.00 95.56 86 VAL A C 1
ATOM 674 O O . VAL A 1 86 ? 9.560 5.406 -10.176 1.00 95.56 86 VAL A O 1
ATOM 677 N N . ILE A 1 87 ? 9.702 5.835 -7.971 1.00 96.75 87 ILE A N 1
ATOM 678 C CA . ILE A 1 87 ? 8.758 4.822 -7.520 1.00 96.75 87 ILE A CA 1
ATOM 679 C C . ILE A 1 87 ? 7.475 5.515 -7.091 1.00 96.75 87 ILE A C 1
ATOM 681 O O . ILE A 1 87 ? 7.531 6.491 -6.348 1.00 96.75 87 ILE A O 1
ATOM 685 N N . THR A 1 88 ? 6.345 4.974 -7.531 1.00 97.69 88 THR A N 1
ATOM 686 C CA . THR A 1 88 ? 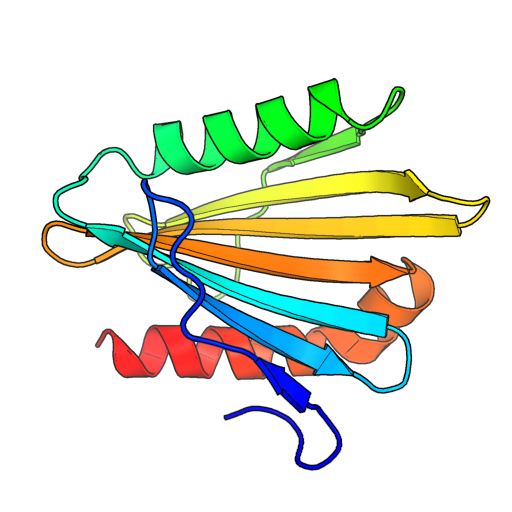5.017 5.351 -7.042 1.00 97.69 88 THR A CA 1
ATOM 687 C C . THR A 1 88 ? 4.551 4.265 -6.087 1.00 97.69 88 THR A C 1
ATOM 689 O O . THR A 1 88 ? 4.555 3.084 -6.442 1.00 97.69 88 THR A O 1
ATOM 692 N N . SER A 1 89 ? 4.178 4.655 -4.869 1.00 97.81 89 SER A N 1
ATOM 693 C CA . SER A 1 89 ? 3.676 3.763 -3.826 1.00 97.81 89 SER A CA 1
ATOM 694 C C . SER A 1 89 ? 2.378 4.314 -3.263 1.00 97.81 89 SER A C 1
ATOM 696 O O . SER A 1 89 ? 2.324 5.438 -2.777 1.00 97.81 89 SER A O 1
ATOM 698 N N . ARG A 1 90 ? 1.314 3.526 -3.338 1.00 97.94 90 ARG A N 1
ATOM 699 C CA . ARG A 1 90 ? -0.025 3.915 -2.914 1.00 97.94 90 ARG A CA 1
ATOM 700 C C . ARG A 1 90 ? -0.448 3.023 -1.759 1.00 97.94 90 ARG A C 1
ATOM 702 O O . ARG A 1 90 ? -0.583 1.810 -1.925 1.00 97.94 90 ARG A O 1
ATOM 709 N N . LEU A 1 91 ? -0.638 3.638 -0.599 1.00 98.06 91 LEU A N 1
ATOM 710 C CA . LEU A 1 91 ? -1.071 2.990 0.630 1.00 98.06 91 LEU A CA 1
ATOM 711 C C . LEU A 1 91 ? -2.551 3.265 0.868 1.00 98.06 91 LEU A C 1
ATOM 713 O O . LEU A 1 91 ? -2.991 4.408 0.753 1.00 98.06 91 LEU A O 1
ATOM 717 N N . LEU A 1 92 ? -3.305 2.235 1.245 1.00 98.00 92 LEU A N 1
ATOM 718 C CA . LEU A 1 92 ? -4.673 2.365 1.741 1.00 98.00 92 LEU A CA 1
ATOM 719 C C . LEU A 1 92 ? -4.820 1.605 3.051 1.00 98.00 92 LEU A C 1
ATOM 721 O O . LEU A 1 92 ? -4.527 0.412 3.101 1.00 98.00 92 LEU A O 1
ATOM 725 N N . ALA A 1 93 ? -5.318 2.273 4.085 1.00 97.50 93 ALA A N 1
ATOM 726 C CA . ALA A 1 93 ? -5.731 1.622 5.319 1.00 97.50 93 ALA A CA 1
ATOM 727 C C . ALA A 1 93 ? -7.251 1.657 5.432 1.00 97.50 93 ALA A C 1
ATOM 729 O O . ALA A 1 93 ? -7.867 2.705 5.235 1.00 97.50 93 ALA A O 1
ATOM 730 N N . MET A 1 94 ? -7.842 0.516 5.768 1.00 95.75 94 MET A N 1
ATOM 731 C CA . MET A 1 94 ? -9.282 0.378 5.951 1.00 95.75 94 MET A CA 1
ATOM 732 C C . MET A 1 94 ? -9.614 -0.407 7.211 1.00 95.75 94 MET A C 1
ATOM 734 O O . MET A 1 94 ? -8.939 -1.385 7.544 1.00 95.75 94 MET A O 1
ATOM 738 N N . GLN A 1 95 ? -10.673 0.018 7.895 1.00 95.25 95 GLN A N 1
ATOM 739 C CA . GLN A 1 95 ? -11.228 -0.730 9.014 1.00 95.25 95 GLN A CA 1
ATOM 740 C C . GLN A 1 95 ? -11.979 -1.963 8.503 1.00 95.25 95 GLN A C 1
ATOM 742 O O . GLN A 1 95 ? -12.804 -1.876 7.590 1.00 95.25 95 GLN A O 1
ATOM 747 N N . TYR A 1 96 ? -11.722 -3.117 9.118 1.00 92.31 96 TYR A N 1
ATOM 748 C CA . TYR A 1 96 ? -12.468 -4.344 8.871 1.00 92.31 96 TYR A CA 1
ATOM 749 C C . TYR A 1 96 ? -12.718 -5.089 10.181 1.00 92.31 96 TYR A C 1
ATOM 751 O O . TYR A 1 96 ? -11.817 -5.707 10.742 1.00 92.31 96 TYR A O 1
ATOM 759 N N . GLN A 1 97 ? -13.966 -5.062 10.658 1.00 90.69 97 GLN A N 1
ATOM 760 C CA . GLN A 1 97 ? -14.332 -5.612 11.971 1.00 90.69 97 GLN A CA 1
ATOM 761 C C . GLN A 1 97 ? -13.441 -5.013 13.078 1.00 90.69 97 GLN A C 1
ATOM 763 O O . GLN A 1 97 ? -13.324 -3.791 13.154 1.00 90.69 97 GLN A O 1
ATOM 768 N N . ASP A 1 98 ? -12.810 -5.851 13.902 1.00 92.81 98 ASP A N 1
ATOM 769 C CA . ASP A 1 98 ? -11.877 -5.448 14.961 1.00 92.81 98 ASP A CA 1
ATOM 770 C C . ASP A 1 98 ? -10.413 -5.398 14.479 1.00 92.81 98 ASP A C 1
ATOM 772 O O . ASP A 1 98 ? -9.497 -5.417 15.299 1.00 92.81 98 ASP A O 1
ATOM 776 N N . ASP A 1 99 ? -10.185 -5.342 13.164 1.00 95.75 99 ASP A N 1
ATOM 777 C CA . ASP A 1 99 ? -8.856 -5.323 12.556 1.00 95.75 99 ASP A CA 1
ATOM 778 C C . ASP A 1 99 ? -8.681 -4.154 11.584 1.00 95.75 99 ASP A C 1
ATOM 780 O O . ASP A 1 99 ? -9.640 -3.595 11.045 1.00 95.75 99 ASP A O 1
ATOM 784 N N . VAL A 1 100 ? -7.423 -3.836 11.291 1.00 97.44 100 VAL A N 1
ATOM 785 C CA . VAL A 1 100 ? -7.061 -2.917 10.208 1.00 97.44 100 VAL A CA 1
ATOM 786 C C . VAL A 1 100 ? -6.432 -3.706 9.071 1.00 97.44 100 VAL A C 1
ATOM 788 O O . VAL A 1 100 ? -5.533 -4.519 9.292 1.00 97.44 100 VAL A O 1
ATOM 791 N N . LEU A 1 101 ? -6.867 -3.431 7.845 1.00 97.38 101 LEU A N 1
ATOM 792 C CA . LEU A 1 101 ? -6.202 -3.901 6.637 1.00 97.38 101 LEU A CA 1
ATOM 793 C C . LEU A 1 101 ? -5.385 -2.763 6.034 1.00 97.38 101 LEU A C 1
ATOM 795 O O . LEU A 1 101 ? -5.914 -1.675 5.813 1.00 97.38 101 LEU A O 1
ATOM 799 N N . LEU A 1 102 ? -4.113 -3.028 5.752 1.00 97.69 102 LEU A N 1
ATOM 800 C CA . LEU A 1 102 ? -3.220 -2.126 5.034 1.00 97.69 102 LEU A CA 1
ATOM 801 C C . LEU A 1 102 ? -2.885 -2.742 3.678 1.00 97.69 102 LEU A C 1
ATOM 803 O O . LEU A 1 102 ? -2.273 -3.808 3.602 1.00 97.69 102 LEU A O 1
ATOM 807 N N . VAL A 1 103 ? -3.283 -2.056 2.614 1.00 97.69 103 VAL A N 1
ATOM 808 C CA . VAL A 1 103 ? -2.924 -2.389 1.238 1.00 97.69 103 VAL A CA 1
ATOM 809 C C . VAL A 1 103 ? -1.809 -1.466 0.778 1.00 97.69 103 VAL A C 1
ATOM 811 O O . VAL A 1 103 ? -1.910 -0.251 0.944 1.00 97.69 103 VAL A O 1
ATOM 814 N N . GLN A 1 104 ? -0.789 -2.029 0.140 1.00 97.94 104 GLN A N 1
ATOM 815 C CA . GLN A 1 104 ? 0.221 -1.266 -0.585 1.00 97.94 104 GLN A CA 1
ATOM 816 C C . GLN A 1 104 ? 0.270 -1.718 -2.037 1.00 97.94 104 GLN A C 1
ATOM 818 O O . GLN A 1 104 ? 0.287 -2.910 -2.327 1.00 97.94 104 GLN A O 1
ATOM 823 N N . MET A 1 105 ? 0.325 -0.760 -2.950 1.00 97.81 105 MET A N 1
ATOM 824 C CA . MET A 1 105 ? 0.564 -0.981 -4.373 1.00 97.81 105 MET A CA 1
ATOM 825 C C . MET A 1 105 ? 1.785 -0.175 -4.760 1.00 97.81 105 MET A C 1
ATOM 827 O O . MET A 1 105 ? 1.841 1.011 -4.445 1.00 97.81 105 MET A O 1
ATOM 831 N N . GLN A 1 106 ? 2.755 -0.786 -5.429 1.00 97.50 106 GLN A N 1
ATOM 832 C CA . GLN A 1 106 ? 3.993 -0.092 -5.749 1.00 97.50 106 GLN A CA 1
ATOM 833 C C . GLN A 1 106 ? 4.621 -0.596 -7.043 1.00 97.50 106 GLN A C 1
ATOM 835 O O . GLN A 1 106 ? 4.612 -1.791 -7.340 1.00 97.50 106 GLN A O 1
ATOM 840 N N . ALA A 1 107 ? 5.191 0.335 -7.802 1.00 97.75 107 ALA A N 1
ATOM 841 C CA . ALA A 1 107 ? 5.945 0.062 -9.017 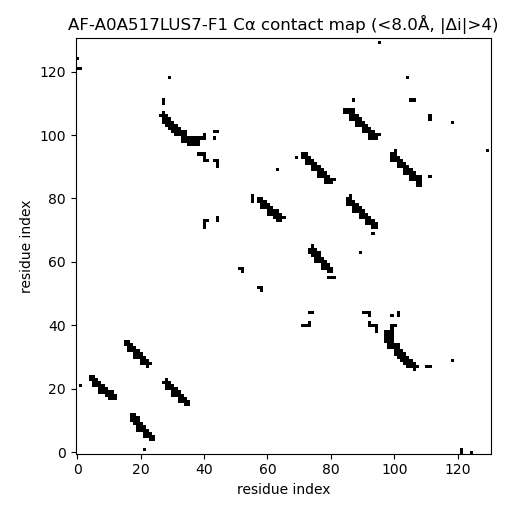1.00 97.75 107 ALA A CA 1
ATOM 842 C C . ALA A 1 107 ? 6.854 1.248 -9.373 1.00 97.75 107 ALA A C 1
ATOM 844 O O . ALA A 1 107 ? 6.731 2.337 -8.807 1.00 97.75 107 ALA A O 1
ATOM 845 N N . GLU A 1 108 ? 7.740 1.059 -10.354 1.00 96.62 108 GLU A N 1
ATOM 846 C CA . GLU A 1 108 ? 8.318 2.196 -11.077 1.00 96.62 108 GLU A CA 1
ATOM 847 C C . GLU A 1 108 ? 7.185 3.056 -11.648 1.00 96.62 108 GLU A C 1
ATOM 849 O O . GLU A 1 108 ? 6.210 2.515 -12.164 1.00 96.62 108 GLU A O 1
ATOM 854 N N . ASN A 1 109 ? 7.306 4.381 -11.577 1.00 95.12 109 ASN A N 1
ATOM 855 C CA . ASN A 1 109 ? 6.229 5.313 -11.909 1.00 95.12 109 ASN A CA 1
ATOM 856 C C . ASN A 1 109 ? 5.591 5.028 -13.284 1.00 95.12 109 ASN A C 1
ATOM 858 O O . ASN A 1 109 ? 4.373 4.944 -13.413 1.00 95.12 109 ASN A O 1
ATOM 862 N N . ARG A 1 110 ? 6.409 4.756 -14.311 1.00 92.94 110 ARG A N 1
ATOM 863 C CA . ARG A 1 110 ? 5.895 4.454 -15.657 1.00 92.94 110 ARG A CA 1
ATOM 864 C C . ARG A 1 110 ? 5.137 3.134 -15.726 1.00 92.94 110 ARG A C 1
ATOM 866 O O . ARG A 1 110 ? 4.209 3.018 -16.527 1.00 92.94 110 ARG A O 1
ATOM 873 N N . ASP A 1 111 ? 5.564 2.138 -14.959 1.00 95.50 111 ASP A N 1
ATOM 874 C CA . ASP A 1 111 ? 4.901 0.837 -14.890 1.00 95.50 111 ASP A CA 1
ATOM 875 C C . ASP A 1 111 ? 3.621 0.926 -14.061 1.00 95.50 111 ASP A C 1
ATOM 877 O O . ASP A 1 111 ? 2.632 0.280 -14.413 1.00 95.50 111 ASP A O 1
ATOM 881 N N . PHE A 1 112 ? 3.613 1.765 -13.020 1.00 96.19 112 PHE A N 1
ATOM 882 C CA . PHE A 1 112 ? 2.434 2.049 -12.212 1.00 96.19 112 PHE A CA 1
ATOM 883 C C . PHE A 1 112 ? 1.308 2.607 -13.085 1.00 96.19 112 PHE A C 1
ATOM 885 O O . PHE A 1 112 ? 0.237 2.006 -13.152 1.00 96.19 112 PHE A O 1
ATOM 892 N N . ASP A 1 113 ? 1.585 3.670 -13.845 1.00 93.94 113 ASP A N 1
ATOM 893 C CA . ASP A 1 113 ? 0.612 4.305 -14.743 1.00 93.94 113 ASP A CA 1
ATOM 894 C C . ASP A 1 113 ? 0.045 3.322 -15.781 1.00 93.94 113 ASP A C 1
ATOM 896 O O . ASP A 1 113 ? -1.149 3.309 -16.081 1.00 93.94 113 ASP A O 1
ATOM 900 N N . GLN A 1 114 ? 0.899 2.460 -16.341 1.00 94.69 114 GLN A N 1
ATOM 901 C CA . GLN A 1 114 ? 0.491 1.485 -17.358 1.00 94.69 114 GLN A CA 1
ATOM 902 C C . GLN A 1 114 ? -0.356 0.340 -16.789 1.00 94.69 114 GLN A C 1
ATOM 904 O O . GLN A 1 114 ? -1.126 -0.274 -17.532 1.00 94.69 114 GLN A O 1
ATOM 909 N N . ASN A 1 115 ? -0.212 0.037 -15.497 1.00 94.38 115 ASN A N 1
ATOM 910 C CA . ASN A 1 115 ? -0.832 -1.118 -14.849 1.00 94.38 115 ASN A CA 1
ATOM 911 C C . ASN A 1 115 ? -1.808 -0.734 -13.728 1.00 94.38 115 ASN A C 1
ATOM 913 O O . ASN A 1 115 ? -2.285 -1.614 -13.010 1.00 94.38 115 ASN A O 1
ATOM 917 N N . GLU A 1 116 ? -2.180 0.541 -13.610 1.00 93.81 116 GLU A N 1
ATOM 918 C CA . GLU A 1 116 ? -3.092 1.028 -12.570 1.00 93.81 116 GLU A CA 1
ATOM 919 C C . GLU A 1 116 ? -4.428 0.268 -12.572 1.00 93.81 116 GLU A C 1
ATOM 921 O O . GLU A 1 116 ? -4.975 -0.059 -11.520 1.00 93.81 116 GLU A O 1
ATOM 926 N N . LEU A 1 117 ? -4.926 -0.124 -13.750 1.00 94.12 117 LEU A N 1
ATOM 927 C CA . LEU A 1 117 ? -6.147 -0.929 -13.865 1.00 94.12 117 LEU A CA 1
ATOM 928 C C . LEU A 1 117 ? -6.010 -2.334 -13.257 1.00 94.12 117 LEU A C 1
ATOM 930 O O . LEU A 1 117 ? -6.993 -2.879 -12.754 1.00 94.12 117 LEU A O 1
ATOM 934 N N . VAL A 1 118 ? -4.813 -2.927 -13.285 1.00 94.88 118 VAL A N 1
ATOM 935 C CA . VAL A 1 118 ? -4.545 -4.225 -12.646 1.00 94.88 118 VAL A CA 1
ATOM 936 C C . VAL A 1 118 ? -4.606 -4.062 -11.130 1.00 94.88 118 VAL A C 1
ATOM 938 O O . VAL A 1 118 ? -5.303 -4.823 -10.458 1.00 94.88 118 VAL A O 1
ATOM 941 N N . PHE A 1 119 ? -3.958 -3.022 -10.604 1.00 95.62 119 PHE A N 1
ATOM 942 C CA . PHE A 1 119 ? -4.024 -2.653 -9.193 1.00 95.62 119 PHE A CA 1
ATOM 943 C C . PHE A 1 119 ? -5.459 -2.382 -8.728 1.00 95.62 119 PHE A C 1
ATOM 945 O O . PHE A 1 119 ? -5.906 -2.964 -7.738 1.00 95.62 119 PHE A O 1
ATOM 952 N N . ALA A 1 120 ? -6.225 -1.599 -9.489 1.00 94.38 120 ALA A N 1
ATOM 953 C CA . ALA A 1 120 ? -7.628 -1.322 -9.202 1.00 94.38 120 ALA A CA 1
ATOM 954 C C . ALA A 1 120 ? -8.486 -2.601 -9.175 1.00 94.38 120 ALA A C 1
ATOM 956 O O . ALA A 1 120 ? -9.336 -2.758 -8.297 1.00 94.38 120 ALA A O 1
ATOM 957 N N . ALA A 1 121 ? -8.257 -3.549 -10.090 1.00 94.69 121 ALA A N 1
ATOM 958 C CA . ALA A 1 121 ? -8.986 -4.819 -10.117 1.00 94.69 121 ALA A CA 1
ATOM 959 C C . ALA A 1 121 ? -8.653 -5.724 -8.913 1.00 94.69 121 ALA A C 1
ATOM 961 O O . ALA A 1 121 ? -9.546 -6.361 -8.339 1.00 94.69 121 ALA A O 1
ATOM 962 N N . MET A 1 122 ? -7.381 -5.767 -8.502 1.00 95.25 122 MET A N 1
ATOM 963 C CA . MET A 1 122 ? -6.952 -6.499 -7.306 1.00 95.25 122 MET A CA 1
ATOM 964 C C . MET A 1 122 ? -7.542 -5.875 -6.038 1.00 95.25 122 MET A C 1
ATOM 966 O O . MET A 1 122 ? -8.159 -6.591 -5.248 1.00 95.25 122 MET A O 1
ATOM 970 N N . LEU A 1 123 ? -7.454 -4.548 -5.892 1.00 95.75 123 LEU A N 1
ATOM 971 C CA . L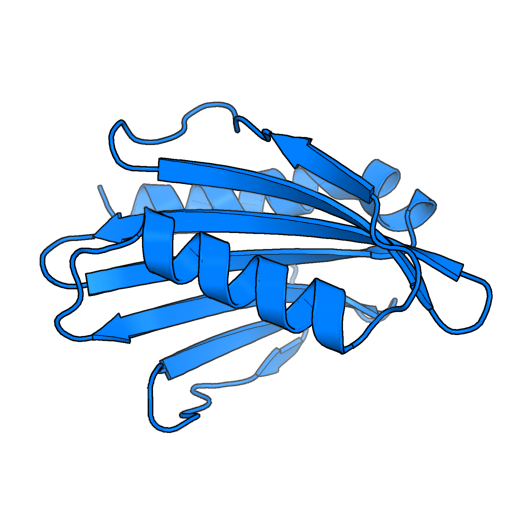EU A 1 123 ? -8.049 -3.807 -4.777 1.00 95.75 123 LEU A CA 1
ATOM 972 C C . LEU A 1 123 ? -9.565 -4.013 -4.710 1.00 95.75 123 LEU A C 1
ATOM 974 O O . LEU A 1 123 ? -10.108 -4.283 -3.640 1.00 95.75 123 LEU A O 1
ATOM 978 N N . LYS A 1 124 ? -10.251 -3.972 -5.858 1.00 94.25 124 LYS A N 1
ATOM 979 C CA . LYS A 1 124 ? -11.677 -4.296 -5.925 1.00 94.25 124 LYS A CA 1
ATOM 980 C C . LYS A 1 124 ? -11.953 -5.701 -5.392 1.00 94.25 124 LYS A C 1
ATOM 982 O O . LYS A 1 124 ? -12.900 -5.877 -4.637 1.00 94.25 124 LYS A O 1
ATOM 987 N N . THR A 1 125 ? -11.130 -6.689 -5.748 1.00 93.44 125 THR A N 1
ATOM 988 C CA . THR A 1 125 ? -11.319 -8.058 -5.244 1.00 93.44 125 THR A CA 1
ATOM 989 C C . THR A 1 125 ? -11.147 -8.138 -3.728 1.00 93.44 125 THR A C 1
ATOM 991 O O . THR A 1 125 ? -11.888 -8.875 -3.084 1.00 93.44 125 THR A O 1
ATOM 994 N N . VAL A 1 126 ? -10.193 -7.392 -3.158 1.00 93.25 126 VAL A N 1
ATOM 995 C CA . VAL A 1 126 ? -10.042 -7.298 -1.699 1.00 93.25 126 VAL A CA 1
ATOM 996 C C . VAL A 1 126 ? -11.330 -6.753 -1.093 1.00 93.25 126 VAL A C 1
ATOM 998 O O . VAL A 1 126 ? -11.931 -7.434 -0.272 1.00 93.25 126 VAL A O 1
ATOM 1001 N N . ARG A 1 127 ? -11.812 -5.595 -1.559 1.00 92.75 127 ARG A N 1
ATOM 1002 C CA . ARG A 1 127 ? -13.036 -4.969 -1.034 1.00 92.75 127 ARG A CA 1
ATOM 1003 C C . ARG A 1 127 ? -14.280 -5.842 -1.186 1.00 92.75 127 ARG A C 1
ATOM 1005 O O . ARG A 1 127 ? -15.066 -5.934 -0.251 1.00 92.75 127 ARG A O 1
ATOM 1012 N N . ASP A 1 128 ? -14.444 -6.508 -2.327 1.00 92.19 128 ASP A N 1
ATOM 1013 C CA . ASP A 1 128 ? -15.559 -7.431 -2.564 1.00 92.19 128 ASP A CA 1
ATOM 1014 C C . ASP A 1 128 ? -15.541 -8.618 -1.581 1.00 92.19 128 ASP A C 1
ATOM 1016 O O . ASP A 1 128 ? -16.593 -9.165 -1.276 1.00 92.19 128 ASP A O 1
ATOM 1020 N N . GLY A 1 129 ? -14.365 -9.019 -1.084 1.00 89.50 129 GLY A N 1
ATOM 1021 C CA . GLY A 1 129 ? -14.226 -10.059 -0.061 1.00 89.50 129 GLY A CA 1
ATOM 1022 C C . GLY A 1 129 ? -14.533 -9.595 1.367 1.00 89.50 129 GLY A C 1
ATOM 1023 O O . GLY A 1 129 ? -14.631 -10.437 2.259 1.00 89.50 129 GLY A O 1
ATOM 1024 N N . LEU A 1 130 ? -14.668 -8.284 1.593 1.00 86.44 130 LEU A N 1
ATOM 1025 C CA . LEU A 1 130 ? -14.996 -7.691 2.896 1.00 86.44 130 LEU A CA 1
ATOM 1026 C C . LEU A 1 130 ? -16.497 -7.393 3.057 1.00 86.44 130 LEU A C 1
ATOM 1028 O O . LEU A 1 130 ? -16.944 -7.197 4.188 1.00 86.44 130 LEU A O 1
ATOM 1032 N N . ALA A 1 131 ? -17.244 -7.342 1.949 1.00 77.06 131 ALA A N 1
ATOM 1033 C CA . ALA A 1 131 ? -18.690 -7.098 1.895 1.00 77.06 131 ALA A CA 1
ATOM 1034 C C . ALA A 1 131 ? -19.514 -8.373 2.144 1.00 77.06 131 ALA A C 1
ATOM 1036 O O . ALA A 1 131 ? -20.588 -8.249 2.778 1.00 77.06 131 ALA A O 1
#

pLDDT: mean 94.35, std 3.68, range [77.06, 98.38]

Sequence (131 aa):
MYPDNWELTGPVDDGDSEGYVVESPTGMFFSLNRFGGRNDYENILKQACLAMDAEYDEVESEVYAADGAFPEEVGVEMQFYCKSLVITSRLLAMQYQDDVLLVQMQAENRDFDQNELVFAAMLKTVRDGLA

Solvent-accessible surface area (backbone atoms only — not comparable to full-atom values): 7155 Å² total; per-residue (Å²): 107,76,65,89,79,41,50,79,48,67,81,45,73,80,86,70,36,44,25,39,39,37,34,40,90,87,66,33,39,41,35,46,32,38,26,76,82,31,85,54,26,71,57,54,44,48,52,54,52,52,51,48,56,73,74,34,97,61,64,47,77,45,88,37,82,64,89,90,60,56,96,60,45,52,33,36,35,35,40,33,75,54,97,94,36,54,32,37,38,38,38,37,17,26,64,49,88,60,18,22,37,40,36,39,39,35,20,49,42,75,58,36,71,75,39,45,69,58,54,51,52,34,52,47,42,54,54,65,74,74,110

Nearest PDB structures (foldseek):
  6e8a-assembly2_B-2  TM=7.366E-01  e=2.055E-03  Salmonella enterica subsp. enterica serovar Typhimurium
  4pws-assembly1_A  TM=6.269E-01  e=6.321E-04  Mycobacterium tuberculosis
  2xb3-assembly1_A  TM=6.872E-01  e=2.173E-03  Thermosynechococcus vestitus BP-1
  6e8a-assembly1_A-3  TM=6.864E-01  e=2.877E-03  Salmonella enterica subsp. enterica serovar Typhimurium
  7f9o-assembly1_a  TM=4.872E-01  e=1.106E-01  Hordeum vulgare subsp. spontaneum

Radius of gyration: 14.07 Å; Cα contacts (8 Å, |Δi|>4): 236; chains: 1; bounding box: 37×29×35 Å

Mean predicted aligned error: 3.2 Å

Secondary structure (DSSP, 8-state):
---TTSEEEEEEE-SS-EEEEEE-TTS-EEEEEEETT---HHHHHHHHHHHHHHH-S-EEEEEE--TT--TTEEEEEEEEEETTEEEEEEEEEEEETTEEEEEEEEEEHHHHHHHHHHHHHHHHHHHHTT-